Protein AF-A0A662KI21-F1 (afdb_monomer)

Foldseek 3Di:
DDLVVLLVVLLQQLLVLLLVLLVVLVVPPVRDDLVSSLVVCVVVLVPDPCCVQPVLVVLLVSLVFDDPPPSPDTHDDPSSVVSSVSSVVSSSVSNSNNNVVNNVVD

pLDDT: mean 90.44, std 12.07, range [49.0, 98.69]

Nearest PDB structures (foldseek):
  8r5s-assembly1_B  TM=2.923E-01  e=8.145E+00  unidentified

Sequence (106 aa):
MEREEALKKAYEWGKEVGKSVAETAKTIPEITSPEEAYANYEEGEVQSADYANAVLPELRRLAGCKDTGAGTYTVCSDEQIDLYHELIDKYWEGVYDGIVENWEKK

Solvent-accessible surface area (backbone atoms only — not comparable to full-atom values): 5592 Å² total; per-residue (Å²): 132,58,70,68,60,38,40,50,51,29,20,56,51,19,20,57,52,13,30,54,50,31,61,53,35,72,74,38,89,87,47,84,48,55,67,54,42,44,52,57,46,51,65,53,40,81,73,30,68,57,38,66,70,46,51,52,52,50,42,34,48,61,36,63,32,40,79,75,82,70,94,75,60,67,55,57,56,71,73,27,49,55,45,26,54,52,27,52,53,30,19,52,54,16,21,49,52,16,16,44,60,49,59,68,70,114

Structure (mmCIF, N/CA/C/O backbone):
data_AF-A0A662KI21-F1
#
_entry.id   AF-A0A662KI21-F1
#
loop_
_atom_site.group_PDB
_atom_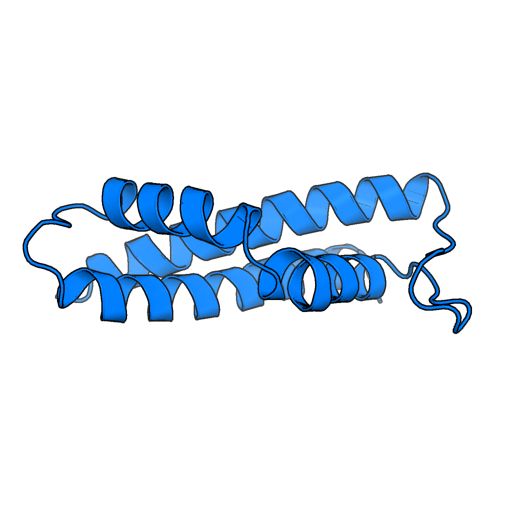site.id
_atom_site.type_symbol
_atom_site.label_atom_id
_atom_site.label_alt_id
_atom_site.label_comp_id
_atom_site.label_asym_id
_atom_site.label_entity_id
_atom_site.label_seq_id
_atom_site.pdbx_PDB_ins_code
_atom_site.Cartn_x
_atom_site.Cartn_y
_atom_site.Cartn_z
_atom_site.occupancy
_atom_site.B_iso_or_equiv
_atom_site.auth_seq_id
_atom_site.auth_comp_id
_atom_site.auth_asym_id
_atom_site.auth_atom_id
_atom_site.pdbx_PDB_model_num
ATOM 1 N N . MET A 1 1 ? 16.807 -7.495 -9.795 1.00 71.62 1 MET A N 1
ATOM 2 C CA . MET A 1 1 ? 15.814 -7.900 -8.785 1.00 71.62 1 MET A CA 1
ATOM 3 C C . MET A 1 1 ? 14.874 -8.833 -9.501 1.00 71.62 1 MET A C 1
ATOM 5 O O . MET A 1 1 ? 14.467 -8.488 -10.604 1.00 71.62 1 MET A O 1
ATOM 9 N N . GLU A 1 2 ? 14.623 -10.009 -8.943 1.00 88.06 2 GLU A N 1
ATOM 10 C CA . GLU A 1 2 ? 13.685 -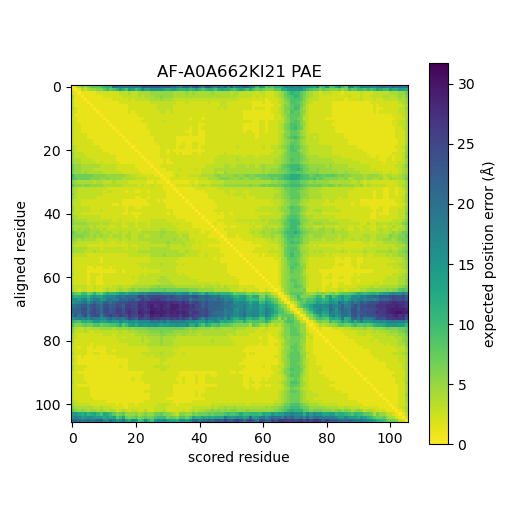10.956 -9.550 1.00 88.06 2 GLU A CA 1
ATOM 11 C C . GLU A 1 2 ? 12.250 -10.435 -9.377 1.00 88.06 2 GLU A C 1
ATOM 13 O O . GLU A 1 2 ? 11.935 -9.803 -8.367 1.00 88.06 2 GLU A O 1
ATOM 18 N N . ARG A 1 3 ? 11.375 -10.681 -10.357 1.00 93.06 3 ARG A N 1
ATOM 19 C CA . ARG A 1 3 ? 9.987 -10.184 -10.371 1.00 93.06 3 ARG A CA 1
ATOM 20 C C . ARG A 1 3 ? 9.223 -10.509 -9.083 1.00 93.06 3 ARG A C 1
ATOM 22 O O . ARG A 1 3 ? 8.600 -9.628 -8.499 1.0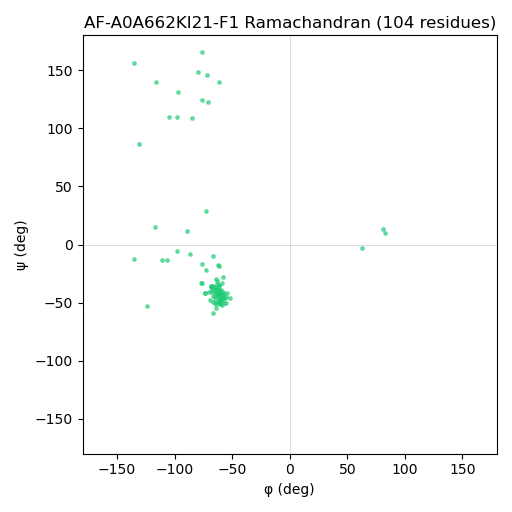0 93.06 3 ARG A O 1
ATOM 29 N N . GLU A 1 4 ? 9.318 -11.750 -8.611 1.00 95.25 4 GLU A N 1
ATOM 30 C CA . GLU A 1 4 ? 8.674 -12.201 -7.368 1.00 95.25 4 GLU A CA 1
ATOM 31 C C . GLU A 1 4 ? 9.182 -11.447 -6.132 1.00 95.25 4 GLU A C 1
ATOM 33 O O . GLU A 1 4 ? 8.413 -11.135 -5.224 1.00 95.25 4 GLU A O 1
ATOM 38 N N . GLU A 1 5 ? 10.472 -11.106 -6.106 1.00 96.38 5 GLU A N 1
ATOM 39 C CA . GLU A 1 5 ? 11.075 -10.342 -5.015 1.00 96.38 5 GLU A CA 1
ATOM 40 C C . GLU A 1 5 ? 10.531 -8.907 -4.979 1.00 96.38 5 GLU A C 1
ATOM 42 O O . GLU A 1 5 ? 10.260 -8.379 -3.901 1.00 96.38 5 GLU A O 1
ATOM 47 N N . ALA A 1 6 ? 10.336 -8.286 -6.148 1.00 96.56 6 ALA A N 1
ATOM 48 C CA . ALA A 1 6 ? 9.739 -6.957 -6.250 1.00 96.56 6 ALA A CA 1
ATOM 49 C C . ALA A 1 6 ? 8.276 -6.964 -5.777 1.00 96.56 6 ALA A C 1
ATOM 51 O O . ALA A 1 6 ? 7.902 -6.128 -4.954 1.00 96.56 6 ALA A O 1
ATOM 52 N N . LEU A 1 7 ? 7.478 -7.941 -6.227 1.00 97.94 7 LEU A N 1
ATOM 53 C CA . LEU A 1 7 ? 6.075 -8.099 -5.821 1.00 97.94 7 LEU A CA 1
ATOM 54 C C . LEU A 1 7 ? 5.945 -8.301 -4.310 1.00 97.94 7 LEU A C 1
ATOM 56 O O . LEU A 1 7 ? 5.134 -7.640 -3.661 1.00 97.94 7 LEU A O 1
ATOM 60 N N . LYS A 1 8 ? 6.793 -9.161 -3.735 1.00 97.88 8 LYS A N 1
ATOM 61 C CA . LYS A 1 8 ? 6.833 -9.381 -2.289 1.00 97.88 8 LYS A CA 1
ATOM 62 C C . LYS A 1 8 ? 7.176 -8.099 -1.529 1.00 97.88 8 LYS A C 1
ATOM 64 O O . LYS A 1 8 ? 6.520 -7.799 -0.538 1.00 97.88 8 LYS A O 1
ATOM 69 N N . LYS A 1 9 ? 8.164 -7.329 -1.995 1.00 98.00 9 LYS A N 1
ATOM 70 C CA . LYS A 1 9 ? 8.552 -6.054 -1.369 1.00 98.00 9 LYS A CA 1
ATOM 71 C C . LYS A 1 9 ? 7.430 -5.020 -1.405 1.00 98.00 9 LYS A C 1
ATOM 73 O O . LYS A 1 9 ? 7.201 -4.366 -0.392 1.00 98.00 9 LYS A O 1
ATOM 78 N N . ALA A 1 10 ? 6.734 -4.883 -2.535 1.00 98.19 10 ALA A N 1
ATOM 79 C CA . ALA A 1 10 ? 5.593 -3.975 -2.649 1.00 98.19 10 ALA A CA 1
ATOM 80 C C . ALA A 1 10 ? 4.469 -4.366 -1.678 1.00 98.19 10 ALA A C 1
ATOM 82 O O . ALA A 1 10 ? 3.982 -3.513 -0.939 1.00 98.19 10 ALA A O 1
ATOM 83 N N . TYR A 1 11 ? 4.136 -5.659 -1.614 1.00 98.69 11 TYR A N 1
ATOM 84 C CA . TYR A 1 11 ? 3.143 -6.183 -0.677 1.00 98.69 11 TYR A CA 1
ATOM 85 C C . TYR A 1 11 ? 3.537 -5.959 0.789 1.00 98.69 11 TYR A C 1
ATOM 87 O O . TYR A 1 11 ? 2.748 -5.423 1.562 1.00 98.69 11 TYR A O 1
ATOM 95 N N . GLU A 1 12 ? 4.758 -6.330 1.190 1.00 98.31 12 GLU A N 1
ATOM 96 C CA . GLU A 1 12 ? 5.222 -6.161 2.575 1.00 98.31 12 GLU A CA 1
ATOM 97 C C . GLU A 1 12 ? 5.252 -4.686 2.984 1.00 98.31 12 GLU A C 1
ATOM 99 O O . GLU A 1 12 ? 4.866 -4.352 4.102 1.00 98.31 12 GLU A O 1
ATOM 104 N N . TRP A 1 13 ? 5.643 -3.792 2.073 1.00 98.31 13 TRP A N 1
ATOM 105 C CA . TRP A 1 13 ? 5.591 -2.359 2.334 1.00 98.31 13 TRP A CA 1
ATOM 106 C C . TRP A 1 13 ? 4.157 -1.862 2.523 1.00 98.31 13 TRP A C 1
ATOM 108 O O . TRP A 1 13 ? 3.869 -1.224 3.538 1.00 98.31 13 TRP A O 1
ATOM 118 N N . GLY A 1 14 ? 3.255 -2.197 1.596 1.00 98.31 14 GLY A N 1
ATOM 119 C CA . GLY A 1 14 ? 1.836 -1.871 1.720 1.00 98.31 14 GLY A CA 1
ATOM 120 C 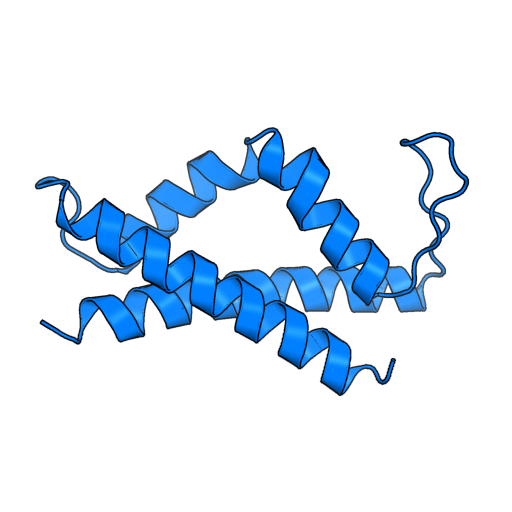C . GLY A 1 14 ? 1.258 -2.378 3.039 1.00 98.31 14 GLY A C 1
ATOM 121 O O . GLY A 1 14 ? 0.576 -1.645 3.746 1.00 98.31 14 GLY A O 1
ATOM 122 N N . LYS A 1 15 ? 1.632 -3.590 3.451 1.00 98.44 15 LYS A N 1
ATOM 123 C CA . LYS A 1 15 ? 1.194 -4.195 4.709 1.00 98.44 15 LYS A CA 1
ATOM 124 C C . LYS A 1 15 ? 1.611 -3.418 5.953 1.00 98.44 15 LYS A C 1
ATOM 126 O O . LYS A 1 15 ? 0.798 -3.255 6.863 1.00 98.44 15 LYS A O 1
ATOM 131 N N . GLU A 1 16 ? 2.837 -2.909 6.012 1.00 98.19 16 GLU A N 1
ATOM 132 C CA . GLU A 1 16 ? 3.271 -2.063 7.134 1.00 98.19 16 GLU A CA 1
ATOM 133 C C . GLU A 1 16 ? 2.555 -0.703 7.153 1.00 98.19 16 GLU A C 1
ATOM 135 O O . GLU A 1 16 ? 2.176 -0.211 8.222 1.00 98.19 16 GLU A O 1
ATOM 140 N N . VAL A 1 17 ? 2.291 -0.125 5.976 1.00 97.75 17 VAL A N 1
ATOM 141 C CA . VAL A 1 17 ? 1.455 1.079 5.850 1.00 97.75 17 VAL A CA 1
ATOM 142 C C . VAL A 1 17 ? 0.044 0.795 6.370 1.00 97.75 17 VAL A C 1
ATOM 144 O O . VAL A 1 17 ? -0.438 1.505 7.251 1.00 97.75 17 VAL A O 1
ATOM 147 N N . GLY A 1 18 ? -0.582 -0.292 5.918 1.00 97.94 18 GLY A N 1
ATOM 148 C CA . GLY A 1 18 ? -1.923 -0.698 6.332 1.00 97.94 18 GLY A CA 1
ATOM 149 C C . GLY A 1 18 ? -2.065 -0.907 7.840 1.00 97.94 18 GLY A C 1
ATOM 150 O O . GLY A 1 18 ? -3.034 -0.452 8.450 1.00 97.94 18 GLY A O 1
ATOM 151 N N . LYS A 1 19 ? -1.063 -1.513 8.487 1.00 97.81 19 LYS A N 1
ATOM 152 C CA . LYS A 1 19 ? -1.042 -1.634 9.955 1.00 97.81 19 LYS A CA 1
ATOM 153 C C . LYS A 1 19 ? -1.102 -0.267 10.634 1.00 97.81 19 LYS A C 1
ATOM 155 O O . LYS A 1 19 ? -1.917 -0.085 11.538 1.00 97.81 19 LYS A O 1
ATOM 160 N N . SER A 1 20 ? -0.294 0.685 10.163 1.00 96.69 20 SER A N 1
ATOM 161 C CA . SER A 1 20 ? -0.242 2.058 10.687 1.00 96.69 20 SER A CA 1
ATOM 162 C C . SER A 1 20 ? -1.565 2.807 10.464 1.00 96.69 20 SER A C 1
ATOM 164 O O . SER A 1 20 ? -2.043 3.527 11.347 1.00 96.69 20 SER A O 1
ATOM 166 N N . VAL A 1 21 ? -2.205 2.590 9.309 1.00 96.62 21 VAL A N 1
ATOM 167 C CA . VAL A 1 21 ? -3.545 3.116 9.002 1.00 96.62 21 VAL A CA 1
ATOM 168 C C . VAL A 1 21 ? -4.570 2.577 9.996 1.00 96.62 21 VAL A C 1
ATOM 170 O O . VAL A 1 21 ? -5.312 3.361 10.582 1.00 96.62 21 VAL A O 1
ATOM 173 N N . ALA A 1 22 ? -4.578 1.269 10.261 1.00 96.25 22 ALA A N 1
ATOM 174 C CA . ALA A 1 22 ? -5.480 0.676 11.246 1.00 96.25 22 ALA A CA 1
ATOM 175 C C . ALA A 1 22 ? -5.252 1.211 12.669 1.00 96.25 22 ALA A C 1
ATOM 177 O O . ALA A 1 22 ? -6.225 1.429 13.390 1.00 96.25 22 ALA A O 1
ATOM 178 N N . GLU A 1 23 ? -4.005 1.443 13.092 1.00 94.94 23 GLU A N 1
ATOM 179 C CA . GLU A 1 23 ? -3.723 2.061 14.400 1.00 94.94 23 GLU A CA 1
ATOM 180 C C . GLU A 1 23 ? -4.331 3.459 14.500 1.00 94.94 23 GLU A C 1
ATOM 182 O O . GLU A 1 23 ? -4.984 3.775 15.494 1.00 94.94 23 GLU A O 1
ATOM 187 N N . THR A 1 24 ? -4.174 4.262 13.447 1.00 94.25 24 THR A N 1
ATOM 188 C CA . THR A 1 24 ? -4.723 5.620 13.382 1.00 94.25 24 THR A CA 1
ATOM 189 C C . THR A 1 24 ? -6.249 5.594 13.350 1.00 94.25 24 THR A C 1
ATOM 191 O O . THR A 1 24 ? -6.898 6.254 14.160 1.00 94.25 24 THR A O 1
ATOM 194 N N . ALA A 1 25 ? -6.839 4.784 12.471 1.00 93.94 25 ALA A N 1
ATOM 195 C CA . ALA A 1 25 ? -8.282 4.682 12.296 1.00 93.94 25 ALA A CA 1
ATOM 196 C C . ALA A 1 25 ? -9.002 4.213 13.571 1.00 93.94 25 ALA A C 1
ATOM 198 O O . ALA A 1 25 ? -10.064 4.733 13.893 1.00 93.94 25 ALA A O 1
ATOM 199 N N . LYS A 1 26 ? -8.393 3.329 14.373 1.00 89.75 26 LYS A N 1
ATOM 200 C CA . LYS A 1 26 ? -8.938 2.921 15.683 1.00 89.75 26 LYS A CA 1
ATOM 201 C C . LYS A 1 26 ? -9.075 4.069 16.691 1.00 89.75 26 LYS A C 1
ATOM 203 O O . LYS A 1 26 ? -9.790 3.911 17.679 1.00 89.75 26 LYS A O 1
ATOM 208 N N . THR A 1 27 ? -8.390 5.194 16.482 1.00 93.00 27 THR A N 1
ATOM 209 C CA . THR A 1 27 ? -8.521 6.392 17.331 1.00 93.00 27 THR A CA 1
ATOM 210 C C . THR A 1 27 ? -9.665 7.314 16.904 1.00 93.00 27 THR A C 1
ATOM 212 O O . THR A 1 27 ? -9.991 8.247 17.637 1.00 93.00 27 THR A O 1
ATOM 215 N N . ILE A 1 28 ? -10.294 7.042 15.755 1.00 93.88 28 ILE A N 1
ATOM 216 C CA . ILE A 1 28 ? -11.359 7.845 15.153 1.00 93.88 28 ILE A CA 1
ATOM 217 C C . ILE A 1 28 ? -12.696 7.111 15.366 1.00 93.88 28 ILE A C 1
ATOM 219 O O . ILE A 1 28 ? -12.909 6.062 14.759 1.00 93.88 28 ILE A O 1
ATOM 223 N N . PRO A 1 29 ? -13.604 7.615 16.227 1.00 91.50 29 PRO A N 1
ATOM 224 C CA . PRO A 1 29 ? -14.856 6.929 16.571 1.00 91.50 29 PRO A CA 1
ATOM 225 C C . PRO A 1 29 ? -15.772 6.614 15.383 1.00 91.50 29 PRO A C 1
ATOM 227 O O . PRO A 1 29 ? -16.560 5.672 15.451 1.00 91.50 29 PRO A O 1
ATOM 230 N N . GLU A 1 30 ? -15.693 7.412 14.320 1.00 95.12 30 GLU A N 1
ATOM 231 C CA . GLU A 1 30 ? -16.510 7.291 13.115 1.00 95.12 30 GLU A CA 1
ATOM 232 C C . GLU A 1 30 ? -16.071 6.141 12.198 1.00 95.12 30 GLU A C 1
ATOM 234 O O . GLU A 1 30 ? -16.848 5.738 11.338 1.00 95.12 30 GLU A O 1
ATOM 239 N N . ILE A 1 31 ? -14.858 5.601 12.375 1.00 94.12 31 ILE A N 1
ATOM 240 C CA . ILE A 1 31 ? -14.349 4.488 11.569 1.00 94.12 31 ILE A CA 1
ATOM 241 C C . ILE A 1 31 ? -14.564 3.184 12.335 1.00 94.12 31 ILE A C 1
ATOM 243 O O . ILE A 1 31 ? -13.911 2.907 13.343 1.00 94.12 31 ILE A O 1
ATOM 247 N N . THR A 1 32 ? -15.493 2.362 11.852 1.00 93.56 32 THR A N 1
ATOM 248 C CA . THR A 1 32 ? -15.989 1.189 12.589 1.00 93.56 32 THR A CA 1
ATOM 249 C C . THR A 1 32 ? -15.582 -0.147 11.975 1.00 93.56 32 THR A C 1
ATOM 251 O O . THR A 1 32 ? -15.660 -1.180 12.647 1.00 93.56 32 THR A O 1
ATOM 254 N N . SER A 1 33 ? -15.081 -0.134 10.741 1.00 95.56 33 SER A N 1
ATOM 255 C CA . SER A 1 33 ? -14.690 -1.324 9.982 1.00 95.56 33 SER A CA 1
ATOM 256 C C . SER A 1 33 ? -13.337 -1.148 9.278 1.00 95.56 33 SER A C 1
ATOM 258 O O .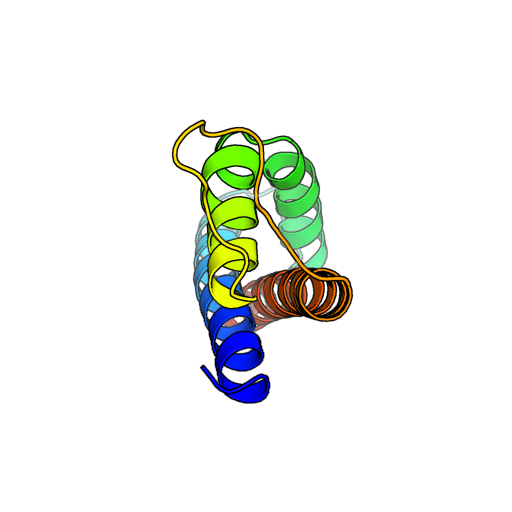 SER A 1 33 ? -12.929 -0.014 9.002 1.00 95.56 33 SER A O 1
ATOM 260 N N . PRO A 1 34 ? -12.626 -2.251 8.971 1.00 95.88 34 PRO A N 1
ATOM 261 C CA . PRO A 1 34 ? -11.415 -2.184 8.160 1.00 95.88 34 PRO A CA 1
ATOM 262 C C . PRO A 1 34 ? -11.703 -1.673 6.739 1.00 95.88 34 PRO A C 1
ATOM 264 O O . PRO A 1 34 ? -10.866 -0.973 6.176 1.00 95.88 34 PRO A O 1
ATOM 267 N N . GLU A 1 35 ? -12.889 -1.941 6.181 1.00 96.69 35 GLU A N 1
ATOM 268 C CA . GLU A 1 35 ? -13.311 -1.426 4.872 1.00 96.69 35 GLU A CA 1
ATOM 269 C C . GLU A 1 35 ? -13.445 0.102 4.870 1.00 96.69 35 GLU A C 1
ATOM 271 O O . GLU A 1 35 ? -12.961 0.754 3.948 1.00 96.69 35 GLU A O 1
ATOM 276 N N . GLU A 1 36 ? -14.051 0.688 5.908 1.00 96.06 36 GLU A N 1
ATOM 277 C CA . GLU A 1 36 ? -14.131 2.150 6.058 1.00 96.06 36 GLU A CA 1
ATOM 278 C C . GLU A 1 36 ? -12.745 2.773 6.252 1.00 96.06 36 GLU A C 1
ATOM 280 O O . GLU A 1 36 ? -12.451 3.819 5.674 1.00 96.06 36 GLU A O 1
ATOM 285 N N . ALA A 1 37 ? -11.875 2.132 7.042 1.00 96.50 37 ALA A N 1
ATOM 286 C CA . ALA A 1 37 ? -10.503 2.593 7.235 1.00 96.50 37 ALA A CA 1
ATOM 287 C C . ALA A 1 37 ? -9.718 2.591 5.914 1.00 96.50 37 ALA A C 1
ATOM 289 O O . ALA A 1 37 ? -9.028 3.564 5.609 1.00 96.50 37 ALA A O 1
ATOM 290 N N . TYR A 1 38 ? -9.853 1.518 5.130 1.00 97.56 38 TYR A N 1
ATOM 291 C CA . TYR A 1 38 ? -9.225 1.393 3.820 1.00 97.56 38 TYR A CA 1
ATOM 292 C C . TYR A 1 38 ? -9.755 2.438 2.838 1.00 97.56 38 TYR A C 1
ATOM 294 O O . TYR A 1 38 ? -8.953 3.171 2.274 1.00 97.56 38 TYR A O 1
ATOM 302 N N . ALA A 1 39 ? -11.077 2.565 2.687 1.00 96.38 39 ALA A N 1
ATOM 303 C CA . ALA A 1 39 ? -11.680 3.502 1.738 1.00 96.38 39 ALA A CA 1
ATOM 304 C C . ALA A 1 39 ? -11.300 4.963 2.038 1.00 96.38 39 ALA A C 1
ATOM 306 O O . ALA A 1 39 ? -10.908 5.698 1.134 1.00 96.38 39 ALA A O 1
ATOM 307 N N . ASN A 1 40 ? -11.344 5.367 3.314 1.00 95.06 40 ASN A N 1
ATOM 308 C CA . ASN A 1 40 ? -10.943 6.715 3.725 1.00 95.06 40 ASN A CA 1
ATOM 309 C C . ASN A 1 40 ? -9.453 6.978 3.462 1.00 95.06 40 ASN A C 1
ATOM 311 O O . ASN A 1 40 ? -9.076 8.084 3.072 1.00 95.06 40 ASN A O 1
ATOM 315 N N . TYR A 1 41 ? -8.598 5.978 3.703 1.00 96.62 41 TYR A N 1
ATOM 316 C CA . TYR A 1 41 ? -7.168 6.100 3.440 1.00 96.62 41 TYR A CA 1
ATOM 317 C C . TYR A 1 41 ? -6.875 6.152 1.941 1.00 96.62 41 TYR A C 1
ATOM 319 O O . TYR A 1 41 ? -6.155 7.045 1.511 1.00 96.62 41 TYR A O 1
ATOM 327 N N . GLU A 1 42 ? -7.449 5.245 1.150 1.00 96.38 42 GLU A N 1
ATOM 328 C CA . GLU A 1 42 ? -7.268 5.193 -0.301 1.00 96.38 42 GLU A CA 1
ATOM 329 C C . GLU A 1 42 ? -7.674 6.522 -0.947 1.00 96.38 42 GLU A C 1
ATOM 331 O O . GLU A 1 42 ? -6.874 7.106 -1.676 1.00 96.38 42 GLU A O 1
ATOM 336 N N . GLU A 1 43 ? -8.863 7.048 -0.626 1.00 94.25 43 GLU A N 1
ATOM 337 C CA . GLU A 1 43 ? -9.361 8.308 -1.191 1.00 94.25 43 GLU A CA 1
ATOM 338 C C . GLU A 1 43 ? -8.415 9.486 -0.912 1.00 94.25 43 GLU A C 1
ATOM 340 O O . GLU A 1 43 ? -8.144 10.293 -1.808 1.00 94.25 43 GLU A O 1
ATOM 345 N N . GLY A 1 44 ? -7.896 9.581 0.315 1.00 93.56 44 GLY A N 1
ATOM 346 C CA . GLY A 1 44 ? -6.963 10.637 0.700 1.00 93.56 44 GLY A CA 1
ATOM 347 C C . GLY A 1 44 ? -5.568 10.447 0.105 1.00 93.56 44 GLY A C 1
ATOM 348 O O . GLY A 1 44 ? -4.955 11.406 -0.369 1.00 93.56 44 GLY A O 1
ATOM 349 N N . GLU A 1 45 ? -5.067 9.215 0.109 1.00 94.56 45 GLU A N 1
ATOM 350 C CA . GLU A 1 45 ? -3.694 8.910 -0.271 1.00 94.56 45 GLU A CA 1
ATOM 351 C C . GLU A 1 45 ? -3.481 9.015 -1.778 1.00 94.56 45 GLU A C 1
ATOM 353 O O . GLU A 1 45 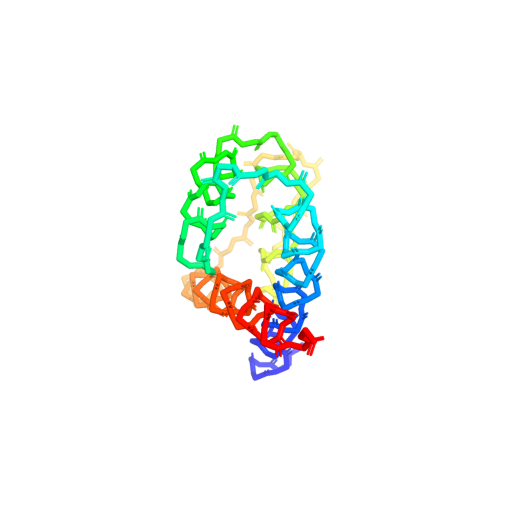? -2.508 9.629 -2.200 1.00 94.56 45 GLU A O 1
ATOM 358 N N . VAL A 1 46 ? -4.401 8.536 -2.624 1.00 92.69 46 VAL A N 1
ATOM 359 C CA . VAL A 1 46 ? -4.231 8.651 -4.090 1.00 92.69 46 VAL A CA 1
ATOM 360 C C . VAL A 1 46 ? -4.188 10.105 -4.581 1.00 92.69 46 VAL A C 1
ATOM 362 O O . VAL A 1 46 ? -3.719 10.377 -5.687 1.00 92.69 46 VAL A O 1
ATOM 365 N N . GLN A 1 47 ? -4.658 11.046 -3.757 1.00 91.31 47 GLN A N 1
ATOM 366 C CA . GLN A 1 47 ? -4.612 12.489 -4.005 1.00 91.31 47 GLN A CA 1
ATOM 367 C C . GLN A 1 47 ? -3.432 13.178 -3.297 1.00 91.31 47 GLN A C 1
ATOM 369 O O . GLN A 1 47 ? -3.218 14.380 -3.485 1.00 91.31 47 GLN A O 1
ATOM 374 N N . SER A 1 48 ? -2.668 12.451 -2.479 1.00 92.81 48 SER A N 1
ATOM 375 C CA . SER A 1 48 ? -1.606 13.009 -1.651 1.00 92.81 48 SER A CA 1
ATOM 376 C C . SER A 1 48 ? -0.326 13.256 -2.454 1.00 92.81 48 SER A C 1
ATOM 378 O O . SER A 1 48 ? 0.024 12.553 -3.409 1.00 92.81 48 SER A O 1
ATOM 380 N N . ALA A 1 49 ? 0.413 14.293 -2.050 1.00 91.06 49 ALA A N 1
ATOM 381 C CA . ALA A 1 49 ? 1.728 14.564 -2.618 1.00 91.06 49 ALA A CA 1
ATOM 382 C C . ALA A 1 49 ? 2.716 13.428 -2.310 1.00 91.06 49 ALA A C 1
ATOM 384 O O . ALA A 1 49 ? 3.619 13.187 -3.110 1.00 91.06 49 ALA A O 1
ATOM 385 N N . ASP A 1 50 ? 2.543 12.732 -1.189 1.00 90.31 50 ASP A N 1
ATOM 386 C CA . ASP A 1 50 ? 3.405 11.624 -0.782 1.00 90.31 50 ASP A CA 1
ATOM 387 C C . ASP A 1 50 ? 3.197 10.407 -1.686 1.00 90.31 50 ASP A C 1
ATOM 389 O O . ASP A 1 50 ? 4.172 9.813 -2.151 1.00 90.31 50 ASP A O 1
ATOM 393 N N . TYR A 1 51 ? 1.955 10.096 -2.063 1.00 90.88 51 TYR A N 1
ATOM 394 C CA . TYR A 1 51 ? 1.693 9.034 -3.028 1.00 90.88 51 TYR A CA 1
ATOM 395 C C . TYR A 1 51 ? 2.350 9.333 -4.380 1.00 90.88 51 TYR A C 1
ATOM 397 O O . TYR A 1 51 ? 3.098 8.513 -4.921 1.00 90.88 51 TYR A O 1
ATOM 405 N N . ALA A 1 52 ? 2.160 10.552 -4.892 1.00 88.94 52 ALA A N 1
ATOM 406 C CA . ALA A 1 52 ? 2.715 10.970 -6.177 1.00 88.94 52 ALA A CA 1
ATOM 407 C C . ALA A 1 52 ? 4.255 11.053 -6.191 1.00 88.94 52 ALA A C 1
ATOM 409 O O . ALA A 1 52 ? 4.871 10.721 -7.208 1.00 88.94 52 ALA A O 1
ATOM 410 N N . ASN A 1 53 ? 4.875 11.491 -5.088 1.00 88.38 53 ASN A N 1
ATOM 411 C CA . ASN A 1 53 ? 6.307 11.815 -5.035 1.00 88.38 53 ASN A CA 1
ATOM 412 C C . ASN A 1 53 ? 7.173 10.793 -4.282 1.00 88.38 53 ASN A C 1
ATOM 414 O O . ASN A 1 53 ? 8.395 10.846 -4.413 1.00 88.38 53 ASN A O 1
ATOM 418 N N . ALA A 1 54 ? 6.584 9.865 -3.525 1.00 90.44 54 ALA A N 1
ATOM 419 C CA . ALA A 1 54 ? 7.311 8.825 -2.797 1.00 90.44 54 ALA A CA 1
ATOM 420 C C . ALA A 1 54 ? 6.827 7.417 -3.166 1.00 90.44 54 ALA A C 1
ATOM 422 O O . ALA A 1 54 ? 7.642 6.600 -3.599 1.00 90.44 54 ALA A O 1
ATOM 423 N N . VAL A 1 55 ? 5.519 7.142 -3.079 1.00 93.81 55 VAL A N 1
ATOM 424 C CA . VAL A 1 55 ? 4.985 5.788 -3.324 1.00 93.81 55 VAL A CA 1
ATOM 425 C C . VAL A 1 55 ? 5.153 5.367 -4.780 1.00 93.81 55 VAL A C 1
ATOM 427 O O . VAL A 1 55 ? 5.851 4.392 -5.067 1.00 93.81 55 VAL A O 1
ATOM 430 N N . LEU A 1 56 ? 4.586 6.123 -5.723 1.00 92.88 56 LEU A N 1
ATOM 431 C CA . LEU A 1 56 ? 4.672 5.778 -7.144 1.00 92.88 56 LEU A CA 1
ATOM 432 C C . LEU A 1 56 ? 6.124 5.729 -7.662 1.00 92.88 56 LEU A C 1
ATOM 434 O O . LEU A 1 56 ? 6.457 4.786 -8.387 1.00 92.88 56 LEU A O 1
ATOM 438 N N . PRO A 1 57 ? 7.024 6.674 -7.315 1.00 91.50 57 PRO A N 1
ATOM 439 C CA . PRO A 1 57 ? 8.424 6.593 -7.727 1.00 91.50 57 PRO A CA 1
ATOM 440 C C . PRO A 1 57 ? 9.162 5.367 -7.183 1.00 91.50 57 PRO A C 1
ATOM 442 O O . PRO A 1 57 ? 9.931 4.754 -7.925 1.00 91.50 57 PRO A O 1
ATOM 445 N N . GLU A 1 58 ? 8.915 4.968 -5.935 1.00 92.88 58 GLU A N 1
ATOM 446 C CA . GLU A 1 58 ? 9.548 3.778 -5.361 1.00 92.88 58 GLU A CA 1
ATOM 447 C C . GLU A 1 58 ? 9.056 2.493 -6.039 1.00 92.88 58 GLU A C 1
ATOM 449 O O . GLU A 1 58 ? 9.864 1.628 -6.384 1.00 92.88 58 GLU A O 1
ATOM 454 N N . LEU A 1 59 ? 7.757 2.390 -6.341 1.00 94.44 59 LEU A N 1
ATOM 455 C CA . LEU A 1 59 ? 7.216 1.258 -7.101 1.00 94.44 59 LEU A CA 1
ATOM 456 C C . LEU A 1 59 ? 7.796 1.198 -8.526 1.00 94.44 59 LEU A C 1
ATOM 458 O O . LEU A 1 59 ? 8.169 0.122 -8.996 1.00 94.44 59 LEU A O 1
ATOM 462 N N . ARG A 1 60 ? 7.981 2.344 -9.200 1.00 92.00 60 ARG A N 1
ATOM 463 C CA . ARG A 1 60 ? 8.691 2.406 -10.498 1.00 92.00 60 ARG A CA 1
ATOM 464 C C . ARG A 1 60 ? 10.146 1.959 -10.378 1.00 92.00 60 ARG A C 1
ATOM 466 O O . ARG A 1 60 ? 10.651 1.254 -11.253 1.00 92.00 60 ARG A O 1
ATOM 473 N N . ARG A 1 61 ? 10.826 2.343 -9.294 1.00 91.31 61 ARG A N 1
ATOM 474 C CA . ARG A 1 61 ? 12.201 1.917 -9.008 1.00 91.31 61 ARG A CA 1
ATOM 475 C C . ARG A 1 61 ? 12.279 0.403 -8.799 1.00 91.31 61 ARG A C 1
ATOM 477 O O . ARG A 1 61 ? 13.204 -0.225 -9.313 1.00 91.31 61 ARG A O 1
ATOM 484 N N . LEU A 1 62 ? 11.315 -0.189 -8.088 1.00 93.31 62 LEU A N 1
ATOM 485 C CA . LEU A 1 62 ? 11.204 -1.641 -7.904 1.00 93.31 62 LEU A CA 1
ATOM 486 C C . LEU A 1 62 ? 10.931 -2.375 -9.225 1.00 93.31 62 LEU A C 1
ATOM 488 O O . LEU A 1 62 ? 11.527 -3.426 -9.455 1.00 93.31 62 LEU A O 1
ATOM 492 N N . ALA A 1 63 ? 10.133 -1.788 -10.124 1.00 92.56 63 ALA A N 1
ATOM 493 C CA . ALA A 1 63 ? 9.940 -2.292 -11.488 1.00 92.56 63 ALA A CA 1
ATOM 494 C C . ALA A 1 63 ? 11.206 -2.190 -12.366 1.00 92.56 63 ALA A C 1
ATOM 496 O O . ALA A 1 63 ? 11.260 -2.729 -13.470 1.00 92.56 63 ALA A O 1
ATOM 497 N N . GLY A 1 64 ? 12.245 -1.496 -11.891 1.00 90.56 64 GLY A N 1
ATOM 498 C CA . GLY A 1 64 ? 13.498 -1.294 -12.613 1.00 90.56 64 GLY A CA 1
ATOM 499 C C . GLY A 1 64 ? 13.458 -0.151 -13.627 1.00 90.56 64 GLY A C 1
ATOM 500 O O . GLY A 1 64 ? 14.410 -0.008 -14.404 1.00 90.56 64 GLY A O 1
ATOM 501 N N . CYS A 1 65 ? 12.405 0.671 -13.622 1.00 88.94 65 CYS A N 1
ATOM 502 C CA . CYS A 1 65 ? 12.388 1.891 -14.414 1.00 88.94 65 CYS A CA 1
ATOM 503 C C . CYS A 1 65 ? 13.514 2.829 -13.955 1.00 88.94 65 CYS A C 1
ATOM 505 O O . CYS A 1 65 ? 13.796 2.957 -12.760 1.00 88.94 65 CYS A O 1
ATOM 507 N N . LYS A 1 66 ? 14.175 3.492 -14.906 1.00 79.25 66 LYS A N 1
ATOM 508 C CA . LYS A 1 66 ? 15.318 4.365 -14.606 1.00 79.25 66 LYS A CA 1
ATOM 509 C C . LYS A 1 66 ? 14.880 5.818 -14.502 1.00 79.25 66 LYS A C 1
ATOM 511 O O . LYS A 1 66 ? 14.219 6.334 -15.402 1.00 79.25 66 LYS A O 1
ATOM 516 N N . ASP A 1 67 ? 15.312 6.482 -13.436 1.00 65.31 67 ASP A N 1
ATOM 517 C CA . ASP A 1 67 ? 15.264 7.937 -13.337 1.00 65.31 67 ASP A CA 1
ATOM 518 C C . ASP A 1 67 ? 16.399 8.536 -14.182 1.00 65.31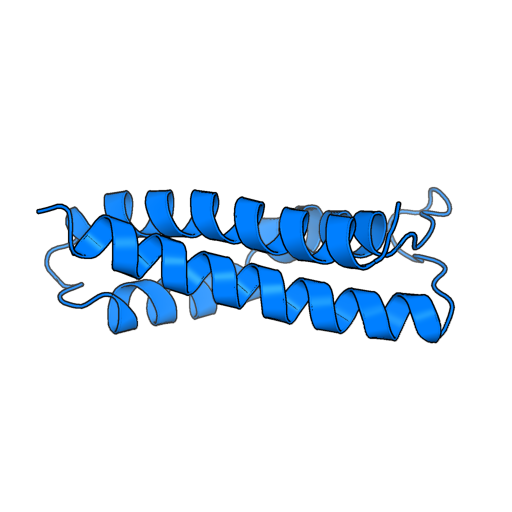 67 ASP A C 1
ATOM 520 O O . ASP A 1 67 ? 17.568 8.174 -14.021 1.00 65.31 67 ASP A O 1
ATOM 524 N N . THR A 1 68 ? 16.065 9.429 -15.113 1.00 59.94 68 THR A N 1
ATOM 525 C CA . THR A 1 68 ? 17.051 10.135 -15.944 1.00 59.94 68 THR A CA 1
ATOM 526 C C . THR A 1 68 ? 17.536 11.445 -15.315 1.00 59.94 68 THR A C 1
ATOM 528 O O . THR A 1 68 ? 18.192 12.233 -15.993 1.00 59.94 68 THR A O 1
ATOM 531 N N . GLY A 1 69 ? 17.232 11.705 -14.038 1.00 50.94 69 GLY A N 1
ATOM 532 C CA . GLY A 1 69 ? 17.773 12.839 -13.281 1.00 50.94 69 GLY A CA 1
ATOM 533 C C . GLY A 1 69 ? 17.069 14.176 -13.532 1.00 50.94 69 GLY A C 1
ATOM 534 O O . GLY A 1 69 ? 17.584 15.217 -13.134 1.00 50.94 69 GLY A O 1
ATOM 535 N N . ALA A 1 70 ? 15.897 14.164 -14.174 1.00 49.19 70 ALA A N 1
ATOM 536 C CA . ALA A 1 70 ? 15.075 15.354 -14.424 1.00 49.19 70 ALA A CA 1
ATOM 537 C C . ALA A 1 70 ? 13.701 15.295 -13.730 1.00 49.19 70 ALA A C 1
ATOM 539 O O . ALA A 1 70 ? 12.792 16.037 -14.102 1.00 49.19 70 ALA A O 1
ATOM 540 N N . GLY A 1 71 ? 13.516 14.385 -12.764 1.00 50.22 71 GLY A N 1
ATOM 541 C CA . GLY A 1 71 ? 12.333 14.299 -11.895 1.00 50.22 71 GLY A CA 1
ATOM 542 C C . GLY A 1 71 ? 10.992 14.009 -12.587 1.00 50.22 71 GLY A C 1
ATOM 543 O O . GLY A 1 71 ? 9.985 13.882 -11.905 1.00 50.22 71 GLY A O 1
ATOM 544 N N . THR A 1 72 ? 10.952 13.915 -13.921 1.00 49.00 72 THR A N 1
ATOM 545 C CA . THR A 1 72 ? 9.698 13.930 -14.701 1.00 49.00 72 THR A CA 1
ATOM 546 C C . THR A 1 72 ? 9.599 12.872 -15.802 1.00 49.00 72 THR A C 1
ATOM 548 O O . THR A 1 72 ? 8.498 12.636 -16.288 1.00 49.00 72 THR A O 1
ATOM 551 N N . TYR A 1 73 ? 10.685 12.184 -16.174 1.00 51.00 73 TYR A N 1
ATOM 552 C CA . TYR A 1 73 ? 10.660 11.173 -17.241 1.00 51.00 73 TYR A CA 1
ATOM 553 C C . TYR A 1 73 ? 11.337 9.886 -16.783 1.00 51.00 73 TYR A C 1
ATOM 555 O O . TYR A 1 73 ? 12.533 9.680 -16.983 1.00 51.00 73 TYR A O 1
ATOM 563 N N . THR A 1 74 ? 10.571 9.011 -16.137 1.00 64.50 74 THR A N 1
ATOM 564 C CA . THR A 1 74 ? 11.039 7.652 -15.878 1.00 64.50 74 THR A CA 1
ATOM 565 C C . THR A 1 74 ? 11.066 6.896 -17.204 1.00 64.50 74 THR A C 1
ATOM 567 O O . THR A 1 74 ? 10.048 6.806 -17.888 1.00 64.50 74 THR A O 1
ATOM 570 N N . VAL A 1 75 ? 12.226 6.371 -17.594 1.00 74.44 75 VAL A N 1
ATOM 571 C CA . VAL A 1 75 ? 12.324 5.511 -18.779 1.00 74.44 75 VAL A CA 1
ATOM 572 C C . VAL A 1 75 ? 11.975 4.095 -18.338 1.00 74.44 75 VAL A C 1
ATOM 574 O O . VAL A 1 75 ? 12.744 3.470 -17.602 1.00 74.44 75 VAL A O 1
ATOM 577 N N . CYS A 1 76 ? 10.809 3.625 -18.773 1.00 82.88 76 CYS A N 1
ATOM 578 C CA . CYS A 1 76 ? 10.333 2.259 -18.588 1.00 82.88 76 CYS A CA 1
ATOM 579 C C . CYS A 1 76 ? 10.192 1.581 -19.963 1.00 82.88 76 CYS A C 1
ATOM 581 O O . CYS A 1 76 ? 9.736 2.220 -20.912 1.00 82.88 76 CYS A O 1
ATOM 583 N N . SER A 1 77 ? 10.563 0.305 -20.080 1.00 88.56 77 SER A N 1
ATOM 584 C CA . SER A 1 77 ? 10.068 -0.557 -21.163 1.00 88.56 77 SER A CA 1
ATOM 585 C C . SER A 1 77 ? 8.630 -1.006 -20.879 1.00 88.56 77 SER A C 1
ATOM 587 O O . SER A 1 77 ? 8.173 -0.910 -19.741 1.00 88.56 77 SER A O 1
ATOM 589 N N . ASP A 1 78 ? 7.938 -1.545 -21.884 1.00 90.31 78 ASP A N 1
ATOM 590 C CA . ASP A 1 78 ? 6.576 -2.076 -21.717 1.00 90.31 78 ASP A CA 1
ATOM 591 C C . ASP A 1 78 ? 6.515 -3.134 -20.598 1.00 90.31 78 ASP A C 1
ATOM 593 O O . ASP A 1 78 ? 5.702 -3.023 -19.688 1.00 90.31 78 ASP A O 1
ATOM 597 N N . GLU A 1 79 ? 7.475 -4.069 -20.560 1.00 89.56 79 GLU A N 1
ATOM 598 C CA . GLU A 1 79 ? 7.581 -5.078 -19.489 1.00 89.56 79 GLU A CA 1
ATOM 599 C C . GLU A 1 79 ? 7.744 -4.464 -18.085 1.00 89.56 79 GLU A C 1
ATOM 601 O O . GLU A 1 79 ? 7.274 -5.019 -17.090 1.00 89.56 79 GLU A O 1
ATOM 606 N N . GLN A 1 80 ? 8.423 -3.317 -17.981 1.00 92.31 80 GLN A N 1
ATOM 607 C CA . GLN A 1 80 ? 8.603 -2.612 -16.710 1.00 92.31 80 GLN A CA 1
ATOM 608 C C . GLN A 1 80 ? 7.338 -1.857 -16.302 1.00 92.31 80 GLN A C 1
ATOM 610 O O . GLN A 1 80 ? 7.056 -1.758 -15.111 1.00 92.31 80 GLN A O 1
ATOM 615 N N . ILE A 1 81 ? 6.574 -1.339 -17.266 1.00 91.75 81 ILE A N 1
ATOM 616 C CA . ILE A 1 81 ? 5.265 -0.727 -17.010 1.00 91.75 81 ILE A CA 1
ATOM 617 C C . ILE A 1 81 ? 4.278 -1.791 -16.526 1.00 91.75 81 ILE A C 1
ATOM 619 O O . ILE A 1 81 ? 3.591 -1.563 -15.532 1.00 91.75 81 ILE A O 1
ATOM 623 N N . ASP A 1 82 ? 4.258 -2.961 -17.167 1.00 94.12 82 ASP A N 1
ATOM 624 C CA . ASP A 1 82 ? 3.407 -4.081 -16.757 1.00 94.12 82 ASP A CA 1
ATOM 625 C C . ASP A 1 82 ? 3.726 -4.510 -15.320 1.00 94.12 82 ASP A C 1
ATOM 627 O O . ASP A 1 82 ? 2.836 -4.576 -14.471 1.00 94.12 82 ASP A O 1
ATOM 631 N N . LEU A 1 83 ? 5.015 -4.689 -15.002 1.00 94.81 83 LEU A N 1
ATOM 632 C CA . LEU A 1 83 ? 5.434 -4.980 -13.633 1.00 94.81 83 LEU A CA 1
ATOM 633 C C . LEU A 1 83 ? 5.071 -3.845 -12.664 1.00 94.81 83 LEU A C 1
ATOM 635 O O . LEU A 1 83 ? 4.642 -4.113 -11.550 1.00 94.81 83 LEU A O 1
ATOM 639 N N . TYR A 1 84 ? 5.227 -2.582 -13.056 1.00 95.06 84 TYR A N 1
ATOM 640 C CA . TYR A 1 84 ? 4.857 -1.445 -12.213 1.00 95.06 84 TYR A CA 1
ATOM 641 C C . TYR A 1 84 ? 3.368 -1.448 -11.841 1.00 95.06 84 TYR A C 1
ATOM 643 O O . TYR A 1 84 ? 3.047 -1.211 -10.677 1.00 95.06 84 TYR A O 1
ATOM 651 N N . HIS A 1 85 ? 2.470 -1.759 -12.778 1.00 95.75 85 HIS A N 1
ATOM 652 C CA . HIS A 1 85 ? 1.043 -1.883 -12.471 1.00 95.75 85 HIS A CA 1
ATOM 653 C C . HIS A 1 85 ? 0.770 -3.027 -11.490 1.00 95.75 8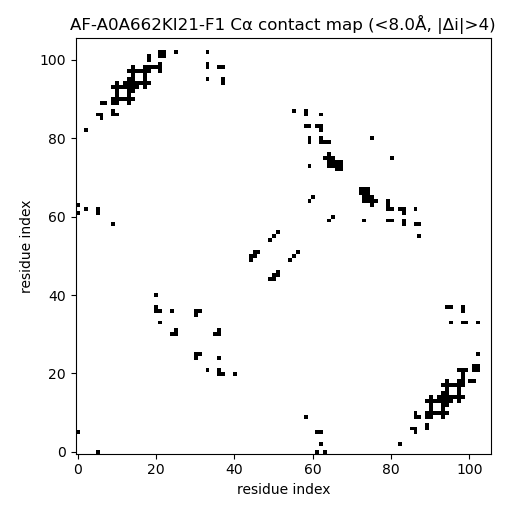5 HIS A C 1
ATOM 655 O O . HIS A 1 85 ? 0.065 -2.827 -10.505 1.00 95.75 85 HIS A O 1
ATOM 661 N N . GLU A 1 86 ? 1.416 -4.180 -11.668 1.00 97.56 86 GLU A N 1
ATOM 662 C CA . GLU A 1 86 ? 1.292 -5.285 -10.708 1.00 97.56 86 GLU A CA 1
ATOM 663 C C . GLU A 1 86 ? 1.832 -4.929 -9.319 1.00 97.56 86 GLU A C 1
ATOM 665 O O . GLU A 1 86 ? 1.305 -5.384 -8.305 1.00 97.56 86 GLU A O 1
ATOM 670 N N . LEU A 1 87 ? 2.885 -4.110 -9.247 1.00 97.88 87 LEU A N 1
ATOM 671 C CA . LEU A 1 87 ? 3.422 -3.627 -7.978 1.00 97.88 87 LEU A CA 1
ATOM 672 C C . LEU A 1 87 ? 2.461 -2.658 -7.282 1.00 97.88 87 LEU A C 1
ATOM 674 O O . LEU A 1 87 ? 2.382 -2.699 -6.056 1.00 97.88 87 LEU A O 1
ATOM 678 N N . ILE A 1 88 ? 1.730 -1.820 -8.027 1.00 97.62 88 ILE A N 1
ATOM 679 C CA . ILE A 1 88 ? 0.663 -0.975 -7.465 1.00 97.62 88 ILE A CA 1
ATOM 680 C C . ILE A 1 88 ? -0.438 -1.852 -6.867 1.00 97.62 88 ILE A C 1
ATOM 682 O O . ILE A 1 88 ? -0.802 -1.651 -5.708 1.00 97.62 88 ILE A O 1
ATOM 686 N N . ASP A 1 89 ? -0.913 -2.848 -7.616 1.00 98.06 89 ASP A N 1
ATOM 687 C CA . ASP A 1 89 ? -1.956 -3.761 -7.141 1.00 98.06 89 ASP A CA 1
ATOM 688 C C . ASP A 1 89 ? -1.499 -4.500 -5.878 1.00 98.06 89 ASP A C 1
ATOM 690 O O . ASP A 1 89 ? -2.216 -4.548 -4.879 1.00 98.06 89 ASP A O 1
ATOM 694 N N . LYS A 1 90 ? -0.259 -5.012 -5.873 1.00 98.38 90 LYS A N 1
ATOM 695 C CA . LYS A 1 90 ? 0.310 -5.700 -4.706 1.00 98.38 90 LYS A CA 1
ATOM 696 C C . LYS A 1 90 ? 0.542 -4.796 -3.510 1.00 98.38 90 LYS A C 1
ATOM 698 O O . LYS A 1 90 ? 0.362 -5.253 -2.383 1.00 98.38 90 LYS A O 1
ATOM 703 N N . TYR A 1 91 ? 0.923 -3.544 -3.731 1.00 98.62 91 TYR A N 1
ATOM 704 C CA . TYR A 1 91 ? 1.022 -2.564 -2.659 1.00 98.62 91 TYR A CA 1
ATOM 705 C C . TYR A 1 91 ? -0.340 -2.361 -1.986 1.00 98.62 91 TYR A C 1
ATOM 707 O O . TYR A 1 91 ? -0.440 -2.508 -0.770 1.00 98.62 91 TYR A O 1
ATOM 715 N N . TRP A 1 92 ? -1.398 -2.108 -2.760 1.00 98.38 92 TRP A N 1
ATOM 716 C CA . TRP A 1 92 ? -2.737 -1.879 -2.210 1.00 98.38 92 TRP A CA 1
ATOM 717 C C . TRP A 1 92 ? -3.367 -3.130 -1.585 1.00 98.38 92 TRP A C 1
ATOM 719 O O . TRP A 1 92 ? -4.007 -3.018 -0.540 1.00 98.38 92 TRP A O 1
ATOM 729 N N . GLU A 1 93 ? -3.122 -4.318 -2.149 1.00 98.44 93 GLU A N 1
ATOM 730 C CA . GLU A 1 93 ? -3.454 -5.608 -1.520 1.00 98.44 93 GLU A CA 1
ATOM 731 C C . GLU A 1 93 ? -2.790 -5.721 -0.140 1.00 98.44 93 GLU A C 1
ATOM 733 O O . GLU A 1 93 ? -3.447 -6.032 0.852 1.00 98.44 93 GLU A O 1
ATOM 738 N N . GLY A 1 94 ? -1.500 -5.377 -0.057 1.00 98.50 94 GLY A N 1
ATOM 739 C CA . GLY A 1 94 ? -0.768 -5.309 1.203 1.00 98.50 94 GLY A CA 1
ATOM 740 C C . GLY A 1 94 ? -1.395 -4.326 2.190 1.00 98.50 94 GLY A C 1
ATOM 741 O O . GLY A 1 94 ? -1.596 -4.686 3.347 1.00 98.50 94 GLY A O 1
ATOM 742 N N . VAL A 1 95 ? -1.737 -3.110 1.748 1.00 98.50 95 VAL A N 1
ATOM 743 C CA . VAL A 1 95 ? -2.393 -2.093 2.592 1.00 98.50 95 VAL A CA 1
ATOM 744 C C . VAL A 1 95 ? -3.675 -2.643 3.209 1.00 98.50 95 VAL A C 1
ATOM 746 O O . VAL A 1 95 ? -3.832 -2.573 4.428 1.00 98.50 95 VAL A O 1
ATOM 749 N N . TYR A 1 96 ? -4.564 -3.231 2.408 1.00 98.25 96 TYR A N 1
ATOM 750 C CA . TYR A 1 96 ? -5.809 -3.799 2.923 1.00 98.25 96 TYR A CA 1
ATOM 751 C C . TYR A 1 96 ? -5.549 -4.928 3.933 1.00 98.25 96 TYR A C 1
ATOM 753 O O . TYR A 1 96 ? -6.060 -4.883 5.055 1.00 98.25 96 TYR A O 1
ATOM 761 N N . ASP A 1 97 ? -4.679 -5.884 3.599 1.00 98.38 97 ASP A N 1
ATOM 762 C CA . ASP A 1 97 ? -4.326 -6.993 4.493 1.00 98.38 97 ASP A CA 1
ATOM 763 C C . ASP A 1 97 ? -3.707 -6.508 5.813 1.00 98.38 97 ASP A C 1
ATOM 765 O O . ASP A 1 97 ? -3.981 -7.055 6.885 1.00 98.38 97 ASP A O 1
ATOM 769 N N . GLY A 1 98 ? -2.864 -5.474 5.754 1.00 98.12 98 GLY A N 1
ATOM 770 C CA . GLY A 1 98 ? -2.265 -4.842 6.926 1.00 98.12 98 GLY A CA 1
ATOM 771 C C . GLY A 1 98 ? -3.305 -4.195 7.835 1.00 98.12 98 GLY A C 1
ATOM 772 O O . GLY A 1 98 ? -3.208 -4.324 9.060 1.00 98.12 98 GLY A O 1
ATOM 773 N N . ILE A 1 99 ? -4.313 -3.546 7.242 1.00 97.94 99 ILE A N 1
ATOM 774 C CA . ILE A 1 99 ? -5.438 -2.970 7.981 1.00 97.94 99 ILE A CA 1
ATOM 775 C C . ILE A 1 99 ? -6.225 -4.082 8.671 1.00 97.94 99 ILE A C 1
ATOM 777 O O . ILE A 1 99 ? -6.377 -4.029 9.890 1.00 97.94 99 ILE A O 1
ATOM 781 N N . VAL A 1 100 ? -6.681 -5.094 7.926 1.00 97.06 100 VAL A N 1
ATOM 782 C CA . VAL A 1 100 ? -7.502 -6.201 8.449 1.00 97.06 100 VAL A CA 1
ATOM 783 C C . VAL A 1 100 ? -6.777 -6.948 9.568 1.00 97.06 100 VAL A C 1
ATOM 785 O O . VAL A 1 100 ? -7.311 -7.062 10.673 1.00 97.06 100 VAL A O 1
ATOM 788 N N . GLU A 1 101 ? -5.533 -7.382 9.332 1.00 95.81 101 GLU A N 1
ATOM 789 C CA . GLU A 1 101 ? -4.745 -8.126 10.323 1.00 95.81 101 GLU A CA 1
ATOM 790 C C . GLU A 1 101 ? -4.598 -7.333 11.624 1.00 95.81 101 GLU A C 1
ATOM 792 O O . GLU A 1 101 ? -4.695 -7.888 12.721 1.00 95.81 101 GLU A O 1
ATOM 797 N N . ASN A 1 102 ? -4.340 -6.027 11.523 1.00 94.69 102 ASN A N 1
ATOM 798 C CA . ASN A 1 102 ? -4.191 -5.209 12.711 1.00 94.69 102 ASN A CA 1
ATOM 799 C C . ASN A 1 102 ? -5.543 -4.896 13.357 1.00 94.69 102 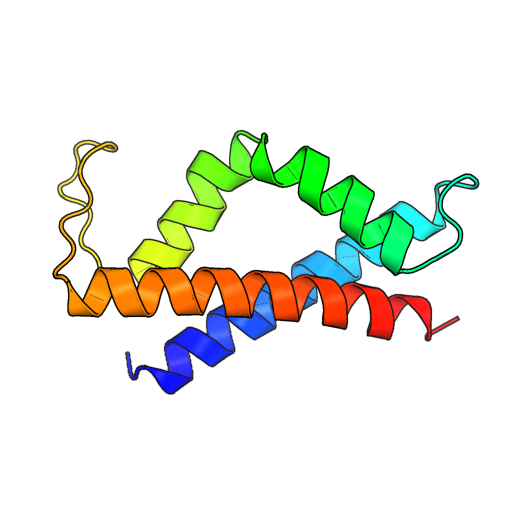ASN A C 1
ATOM 801 O O . ASN A 1 102 ? -5.614 -4.803 14.580 1.00 94.69 102 ASN A O 1
ATOM 805 N N . TRP A 1 103 ? -6.623 -4.757 12.585 1.00 89.44 103 TRP A N 1
ATOM 806 C CA . TRP A 1 103 ? -7.974 -4.514 13.093 1.00 89.44 103 TRP A CA 1
ATOM 807 C C . TRP A 1 103 ? -8.466 -5.650 13.993 1.00 89.44 103 TRP A C 1
ATOM 809 O O . TRP A 1 103 ? -9.018 -5.382 15.062 1.00 89.44 103 TRP A O 1
ATOM 819 N N . GLU A 1 104 ? -8.194 -6.896 13.598 1.00 80.19 104 GLU A N 1
ATOM 820 C CA . GLU A 1 104 ? -8.588 -8.115 14.315 1.00 80.19 104 GLU A CA 1
ATOM 821 C C . GLU A 1 104 ? -7.787 -8.374 15.599 1.00 80.19 104 GLU A C 1
ATOM 823 O O . GLU A 1 104 ? -8.282 -9.043 16.502 1.00 80.19 104 GLU A O 1
ATOM 828 N N . LYS A 1 105 ? -6.582 -7.805 15.736 1.00 76.50 105 LYS A N 1
ATOM 829 C CA . LYS A 1 105 ? -5.715 -7.931 16.929 1.00 76.50 105 LYS A CA 1
ATOM 830 C C . LYS A 1 105 ? -6.205 -7.139 18.160 1.00 76.50 105 LYS A C 1
ATOM 832 O O . LYS A 1 105 ? -5.386 -6.687 18.958 1.00 76.50 105 LYS A O 1
ATOM 837 N N . LYS A 1 106 ? -7.517 -6.923 18.296 1.00 53.22 106 LYS A N 1
ATOM 838 C CA . LYS A 1 106 ? -8.127 -6.301 19.484 1.00 53.22 106 LYS A CA 1
ATOM 839 C C . LYS A 1 106 ? -7.984 -7.168 20.733 1.00 53.22 106 LYS A C 1
ATOM 841 O O . LYS A 1 106 ? -8.138 -8.403 20.626 1.00 53.22 106 LYS A O 1
#

Secondary structure (DSSP, 8-state):
--HHHHHHHHHHHHHHHHHHHHHHHTT-TT--SHHHHHHHHHHHHTTSHHIIIIIHHHHHHHTTPEE-SSSS-EE--HHHHHHHHHHHHHHHHHHHHHHHHHHH--

Mean predicted aligned error: 4.65 Å

Radius of gyration: 15.02 Å; Cα contacts (8 Å, |Δi|>4): 133; chains: 1; bounding box: 34×28×41 Å